Protein AF-A0A7J6EXS6-F1 (afdb_monomer)

pLDDT: mean 86.5, std 16.0, range [28.73, 98.25]

Foldseek 3Di:
DDDDDDPDPDQQFFPKDKDWDWDADPVRDIDIWIFIKTWHGDDVVQQKTKIFTPDIPQAWARKIKMWTWAADPPDRDIDIDIDMDGDGHPPDDPVNVVVVVVVVRVVVVVVVVVVVVVVVVD

Secondary structure (DSSP, 8-state):
---------S--TT-EEEEEEEEE-TTS-EEEEEEEEEEEEEETTTTEEEEEEEEESS--EEEEEEEEEEEETTTTEEEEEEEEEEEPPTT--HHHHHHHHHHHHHHHHHHHHHHHHHHTT-

Nearest PDB structures (foldseek):
  5gtg-assembly8_H  TM=8.471E-01  e=1.807E-04  Allium cepa
  3cnw-assembly1_A  TM=6.918E-01  e=3.602E-04  Bacillus cereus ATCC 14579
  3f08-assembly1_A  TM=7.097E-01  e=9.875E-04  [Bacillus thuringiensis] serovar konkukian
  3klx-assembly1_B  TM=6.985E-01  e=7.039E-03  Arabidopsis thaliana
  7z1r-assembly1_D000  TM=6.436E-01  e=1.262E-02  Solanum lycopersicum

Organism: Cannabis sativa (NCBI:txid3483)

Radius of gyration: 15.73 Å; Cα contacts (8 Å, |Δi|>4): 177; chains: 1; bounding box: 39×31×40 Å

Solvent-accessible surface area (backbone atoms only — not comparable to full-atom values): 7244 Å² total; per-residue (Å²): 138,90,88,80,91,70,89,69,91,64,68,55,58,66,45,71,49,80,47,73,47,80,45,68,46,98,87,67,54,72,44,79,42,40,36,34,33,30,31,64,43,58,40,79,90,64,44,30,39,31,32,32,56,77,47,57,80,73,46,70,38,80,30,36,37,37,44,32,52,46,76,37,90,73,86,84,42,70,46,79,47,77,49,74,50,62,45,73,28,86,93,61,52,72,65,58,52,49,54,54,51,50,57,48,50,56,53,49,51,54,50,52,54,51,51,52,57,61,61,70,73,112

Sequence (122 aa):
MATTHSMVAGTGRGLTRYCSSTSTSPSGESSVIWAKERLVEMDAAQRRLTYEVLDNNVGFKKWVATFEVVPIVEGGACEIQWSFVGEPPEGWNYESLVTFYDSSLQSISKKIEQALLMTSSV

InterPro domains:
  IPR019587 Polyketide cyclase/dehydrase [PF10604] (26-94)
  IPR023393 START-like domain superfamily [G3DSA:3.30.530.20] (1-121)
  IPR053249 Lachrymatory-factor Synthase [PTHR33789] (8-117)

Mean predicted aligned error: 7.1 Å

Structure (mmCIF, N/CA/C/O backbone):
data_AF-A0A7J6EXS6-F1
#
_entry.id   AF-A0A7J6EXS6-F1
#
loop_
_atom_site.group_PDB
_atom_site.id
_atom_site.type_symbol
_atom_site.label_atom_id
_atom_site.label_alt_id
_atom_site.label_comp_id
_atom_site.label_asym_id
_atom_site.label_entity_id
_atom_site.label_seq_id
_atom_site.pdbx_PDB_ins_code
_atom_site.Cartn_x
_atom_site.Cartn_y
_atom_site.Cartn_z
_atom_site.occupancy
_atom_site.B_iso_or_equiv
_atom_site.auth_seq_id
_atom_site.auth_comp_id
_atom_site.auth_asym_id
_atom_site.auth_atom_id
_atom_site.pdbx_PDB_model_num
ATOM 1 N N . MET A 1 1 ? -7.705 17.056 -7.301 1.00 34.06 1 MET A N 1
ATOM 2 C CA . MET A 1 1 ? -8.569 16.571 -6.205 1.00 34.06 1 MET A CA 1
ATOM 3 C C . MET A 1 1 ? -9.393 15.418 -6.735 1.00 34.06 1 MET A C 1
ATOM 5 O O . MET A 1 1 ? -10.122 15.626 -7.692 1.00 34.06 1 MET A O 1
ATOM 9 N N . ALA A 1 2 ? -9.263 14.228 -6.156 1.00 28.73 2 ALA A N 1
ATOM 10 C CA . ALA A 1 2 ? -10.223 13.150 -6.354 1.00 28.73 2 ALA A CA 1
ATOM 11 C C . ALA A 1 2 ? -10.754 12.800 -4.967 1.00 28.73 2 ALA A C 1
ATOM 13 O O . ALA A 1 2 ? -10.080 12.147 -4.176 1.00 28.73 2 ALA A O 1
ATOM 14 N N . THR A 1 3 ? -11.922 13.346 -4.656 1.00 37.84 3 THR A N 1
ATOM 15 C CA . THR A 1 3 ? -12.638 13.076 -3.417 1.00 37.84 3 THR A CA 1
ATOM 16 C C . THR A 1 3 ? -13.804 12.175 -3.787 1.00 37.84 3 THR A C 1
ATOM 18 O O . THR A 1 3 ? -14.776 12.641 -4.376 1.00 37.84 3 THR A O 1
ATOM 21 N N . THR A 1 4 ? -13.710 10.886 -3.471 1.00 37.09 4 THR A N 1
ATOM 22 C CA . THR A 1 4 ? -14.833 9.953 -3.610 1.00 37.09 4 THR A CA 1
ATOM 23 C C . THR A 1 4 ? -15.233 9.480 -2.220 1.00 37.09 4 THR A C 1
ATOM 25 O O . THR A 1 4 ? -14.532 8.687 -1.601 1.00 37.09 4 THR A O 1
ATOM 28 N N . HIS A 1 5 ? -16.365 9.992 -1.732 1.00 45.78 5 HIS A N 1
ATOM 29 C CA . HIS A 1 5 ? -17.044 9.489 -0.541 1.00 45.78 5 HIS A CA 1
ATOM 30 C C . HIS A 1 5 ? -18.084 8.467 -0.993 1.00 45.78 5 HIS A C 1
ATOM 32 O O . HIS A 1 5 ? -19.221 8.812 -1.300 1.00 45.78 5 HIS A O 1
ATOM 38 N N . SER A 1 6 ? -17.696 7.202 -1.056 1.00 45.53 6 SER A N 1
ATOM 39 C CA . SER A 1 6 ? -18.657 6.105 -1.118 1.00 45.53 6 SER A CA 1
ATOM 40 C C . SER A 1 6 ? -18.304 5.133 -0.008 1.00 45.53 6 SER A C 1
ATOM 42 O O . SER A 1 6 ? -17.351 4.366 -0.136 1.00 45.53 6 SER A O 1
ATOM 44 N N . MET A 1 7 ? -19.053 5.193 1.098 1.00 46.72 7 MET A N 1
ATOM 45 C CA . MET A 1 7 ? -19.052 4.118 2.086 1.00 46.72 7 MET A CA 1
ATOM 46 C C . MET A 1 7 ? -19.674 2.895 1.416 1.00 46.72 7 MET A C 1
ATOM 48 O O . MET A 1 7 ? -20.893 2.795 1.290 1.00 46.72 7 MET A O 1
ATOM 52 N N . VAL A 1 8 ? -18.834 1.994 0.911 1.00 48.34 8 VAL A N 1
ATOM 53 C CA . VAL A 1 8 ? -19.303 0.724 0.358 1.00 48.34 8 VAL A CA 1
ATOM 54 C C . VAL A 1 8 ? -19.605 -0.198 1.533 1.00 48.34 8 VAL A C 1
ATOM 56 O O . VAL A 1 8 ? -18.697 -0.702 2.187 1.00 48.34 8 VAL A O 1
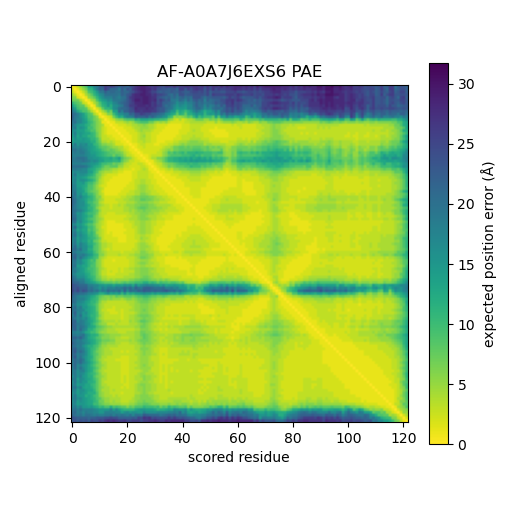ATOM 59 N N . ALA A 1 9 ? -20.891 -0.409 1.812 1.00 45.16 9 ALA A N 1
ATOM 60 C CA . ALA A 1 9 ? -21.342 -1.462 2.713 1.00 45.16 9 ALA A CA 1
ATOM 61 C C . ALA A 1 9 ? -21.104 -2.829 2.037 1.00 45.16 9 ALA A C 1
ATOM 63 O O . ALA A 1 9 ? -21.861 -3.247 1.164 1.00 45.16 9 ALA A O 1
ATOM 64 N N . GLY A 1 10 ? -19.998 -3.486 2.396 1.00 56.16 10 GLY A N 1
ATOM 65 C CA . GLY A 1 10 ? -19.538 -4.785 1.891 1.00 56.16 10 GLY A CA 1
ATOM 66 C C . GLY A 1 10 ? -18.059 -5.006 2.240 1.00 56.16 10 GLY A C 1
ATOM 67 O O . GLY A 1 10 ? -17.392 -4.076 2.679 1.00 56.16 10 GLY A O 1
ATOM 68 N N . THR A 1 11 ? -17.501 -6.207 2.029 1.00 62.09 11 THR A N 1
ATOM 69 C CA . THR A 1 11 ? -16.060 -6.464 2.292 1.00 62.09 11 THR A CA 1
ATOM 70 C C . THR A 1 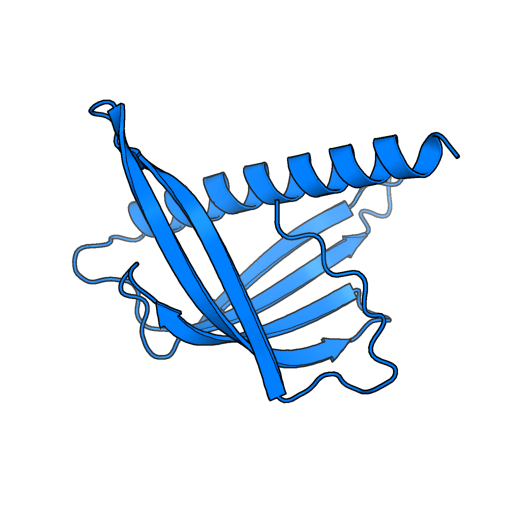11 ? -15.123 -5.655 1.384 1.00 62.09 11 THR A C 1
ATOM 72 O O . THR A 1 11 ? -13.913 -5.660 1.589 1.00 62.09 11 THR A O 1
ATOM 75 N N . GLY A 1 12 ? -15.655 -4.999 0.344 1.00 68.62 12 GLY A N 1
ATOM 76 C CA . GLY A 1 12 ? -14.891 -4.201 -0.619 1.00 68.62 12 GLY A CA 1
ATOM 77 C C . GLY A 1 12 ? -13.926 -5.011 -1.495 1.00 68.62 12 GLY A C 1
ATOM 78 O O . GLY A 1 12 ? -13.250 -4.440 -2.347 1.00 68.62 12 GLY A O 1
ATOM 79 N N . ARG A 1 13 ? -13.852 -6.338 -1.328 1.00 84.94 13 ARG A N 1
ATOM 80 C CA . ARG A 1 13 ? -12.923 -7.194 -2.076 1.00 84.94 13 ARG A CA 1
ATOM 81 C C . ARG A 1 13 ? -13.168 -7.058 -3.577 1.00 84.94 13 ARG A C 1
ATOM 83 O O . ARG A 1 13 ? -14.302 -7.129 -4.041 1.00 84.94 13 ARG A O 1
ATOM 90 N N . GLY A 1 14 ? -12.095 -6.857 -4.332 1.00 90.88 14 GLY A N 1
ATOM 91 C CA . GLY A 1 14 ? -12.134 -6.648 -5.776 1.00 90.88 14 GLY A CA 1
ATOM 92 C C . GLY A 1 14 ? -12.353 -5.197 -6.218 1.00 90.88 14 GLY A C 1
ATOM 93 O O . GLY A 1 14 ? -12.174 -4.911 -7.404 1.00 90.88 14 GLY A O 1
ATOM 94 N N . LEU A 1 15 ? -12.679 -4.267 -5.307 1.00 94.06 15 LEU A N 1
ATOM 95 C CA . LEU A 1 15 ? -12.769 -2.845 -5.649 1.00 94.06 15 LEU A CA 1
ATOM 96 C C . LEU A 1 15 ? -11.436 -2.352 -6.196 1.00 94.06 15 LEU A C 1
ATOM 98 O O . LEU A 1 15 ? -10.379 -2.622 -5.632 1.00 94.06 15 LEU A O 1
ATOM 102 N N . THR A 1 16 ? -11.498 -1.619 -7.300 1.00 95.81 16 THR A N 1
ATOM 103 C CA . THR A 1 16 ? -10.313 -1.078 -7.960 1.00 95.81 16 THR A CA 1
ATOM 104 C C . THR A 1 16 ? -10.275 0.434 -7.794 1.00 95.81 16 THR A C 1
ATOM 106 O O . THR A 1 16 ? -11.294 1.098 -7.977 1.00 95.81 16 THR A O 1
ATOM 109 N N . ARG A 1 17 ? -9.100 0.981 -7.485 1.00 95.06 17 ARG A N 1
ATOM 110 C CA . ARG A 1 17 ? -8.845 2.423 -7.428 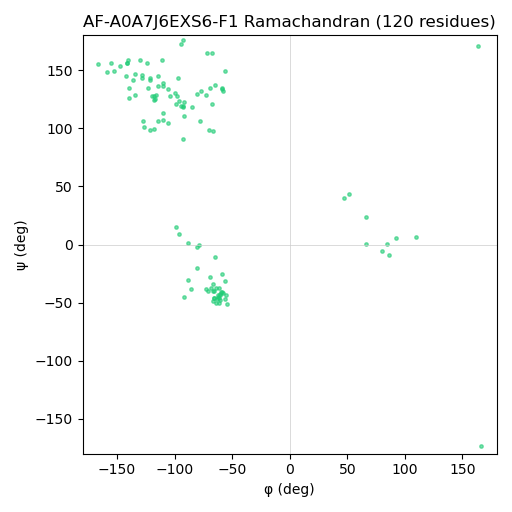1.00 95.06 17 ARG A CA 1
ATOM 111 C C . ARG A 1 17 ? -7.696 2.817 -8.346 1.00 95.06 17 ARG A C 1
ATOM 113 O O . ARG A 1 17 ? -6.835 2.001 -8.666 1.00 95.06 17 ARG A O 1
ATOM 120 N N . TYR A 1 18 ? -7.697 4.080 -8.751 1.00 95.94 18 TYR A N 1
ATOM 121 C CA . TYR A 1 18 ? -6.584 4.717 -9.444 1.00 95.94 18 TYR A CA 1
ATOM 122 C C . TYR A 1 18 ? -5.954 5.741 -8.501 1.00 95.94 18 TYR A C 1
ATOM 124 O O . TYR A 1 18 ? -6.590 6.731 -8.134 1.00 95.94 18 TYR A O 1
ATOM 132 N N . CYS A 1 19 ? -4.723 5.475 -8.084 1.00 93.81 19 CYS A N 1
ATOM 133 C CA . CYS A 1 19 ? -3.926 6.346 -7.235 1.00 93.81 19 CYS A CA 1
ATOM 134 C C . CYS A 1 19 ? -2.947 7.112 -8.116 1.00 93.81 19 CYS A C 1
ATOM 136 O O . CYS A 1 19 ? -2.240 6.501 -8.910 1.00 93.81 19 CYS A O 1
ATOM 138 N N . SER A 1 20 ? -2.870 8.434 -7.970 1.00 94.06 20 SER A N 1
ATOM 139 C CA . SER A 1 20 ? -1.882 9.241 -8.687 1.00 94.06 20 SER A CA 1
ATOM 140 C C . SER A 1 20 ? -1.339 10.371 -7.831 1.00 94.06 20 SER A C 1
ATOM 142 O O . SER A 1 20 ? -2.087 10.993 -7.073 1.00 94.06 20 SER A O 1
ATOM 144 N N . SER A 1 21 ? -0.060 10.678 -8.010 1.00 89.56 21 SER A N 1
ATOM 145 C CA . SER A 1 21 ? 0.605 11.821 -7.392 1.00 89.56 21 SER A CA 1
ATOM 146 C C . SER A 1 21 ? 1.577 12.457 -8.375 1.00 89.56 21 SER A C 1
ATOM 148 O O . SER A 1 21 ? 2.081 11.801 -9.283 1.00 89.56 21 SER A O 1
ATOM 150 N N . THR A 1 22 ? 1.872 13.735 -8.172 1.00 90.50 22 THR A N 1
ATOM 151 C CA . THR A 1 22 ? 3.040 14.358 -8.792 1.00 90.50 22 THR A CA 1
ATOM 152 C C . THR A 1 22 ? 4.280 13.920 -8.018 1.00 90.50 22 THR A C 1
ATOM 154 O O . THR A 1 22 ? 4.277 13.960 -6.786 1.00 90.50 22 THR A O 1
ATOM 157 N N . SER A 1 23 ? 5.311 13.488 -8.735 1.00 85.00 23 SER A N 1
ATOM 158 C CA . SER A 1 23 ? 6.653 13.229 -8.220 1.00 85.00 23 SER A CA 1
ATOM 159 C C . SER A 1 23 ? 7.615 14.224 -8.855 1.00 85.00 23 SER A C 1
ATOM 161 O O . SER A 1 23 ? 7.533 14.477 -10.057 1.00 85.00 23 SER A O 1
ATOM 163 N N . THR A 1 24 ? 8.507 14.801 -8.057 1.00 84.62 24 THR A N 1
ATOM 164 C CA . THR A 1 24 ? 9.478 15.801 -8.511 1.00 84.62 24 THR A CA 1
ATOM 165 C C . THR A 1 24 ? 10.879 15.255 -8.291 1.00 84.62 24 THR A C 1
ATOM 167 O O . THR A 1 24 ? 11.224 14.848 -7.183 1.00 84.62 24 THR A O 1
ATOM 170 N N . SER A 1 25 ? 11.678 15.217 -9.353 1.00 80.44 25 SER A N 1
ATOM 171 C CA . SER A 1 25 ? 13.066 14.774 -9.296 1.00 80.44 25 SER A CA 1
ATOM 172 C C . SER A 1 25 ? 13.950 15.809 -8.581 1.00 80.44 25 SER A C 1
ATOM 174 O O . SER A 1 25 ? 13.575 16.980 -8.465 1.00 80.44 25 SER A O 1
ATOM 176 N N . PRO A 1 26 ? 15.176 15.436 -8.169 1.00 75.38 26 PRO A N 1
ATOM 177 C CA . PRO A 1 26 ? 16.142 16.394 -7.630 1.00 75.38 26 PRO A CA 1
ATOM 178 C C . PRO A 1 26 ? 16.497 17.535 -8.599 1.00 75.38 26 PRO A C 1
ATOM 180 O O . PRO A 1 26 ? 16.874 18.615 -8.156 1.00 75.38 26 PRO A O 1
ATOM 183 N N . SER A 1 27 ? 16.360 17.320 -9.914 1.00 84.31 27 SER A N 1
ATOM 184 C CA . SER A 1 27 ? 16.556 18.356 -10.939 1.00 84.31 27 SER A CA 1
ATOM 185 C C . SER A 1 27 ? 15.359 19.307 -11.088 1.00 84.31 27 SER A C 1
ATOM 187 O O . SER A 1 27 ? 15.415 20.230 -11.898 1.00 84.31 27 SER A O 1
ATOM 189 N N . GLY A 1 28 ? 14.285 19.104 -10.316 1.00 84.88 28 GLY A N 1
ATOM 190 C CA . GLY A 1 28 ? 13.066 19.914 -10.345 1.00 84.88 28 GLY A CA 1
ATOM 191 C C . GLY A 1 28 ? 12.063 19.504 -11.425 1.00 84.88 28 GLY A C 1
ATOM 192 O O . GLY A 1 28 ? 10.994 20.107 -11.533 1.00 84.88 28 GLY A O 1
ATOM 193 N N . GLU A 1 29 ? 12.364 18.471 -12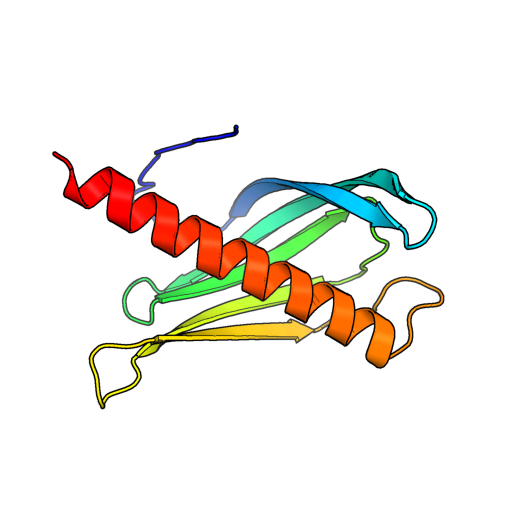.211 1.00 89.25 29 GLU A N 1
ATOM 194 C CA . GLU A 1 29 ? 11.443 17.954 -13.217 1.00 89.25 29 GLU A CA 1
ATOM 195 C C . GLU A 1 29 ? 10.301 17.196 -12.537 1.00 89.25 29 GLU A C 1
ATOM 197 O O . GLU A 1 29 ? 10.520 16.333 -11.687 1.00 89.25 29 GLU A O 1
ATOM 202 N N . SER A 1 30 ? 9.063 17.536 -12.891 1.00 91.12 30 SER A N 1
ATOM 203 C CA . SER A 1 30 ? 7.874 16.921 -12.303 1.00 91.12 30 SER A CA 1
ATOM 204 C C . SER A 1 30 ? 7.217 15.963 -13.284 1.00 91.12 30 SER A C 1
ATOM 206 O O . SER A 1 30 ? 6.974 16.305 -14.439 1.00 91.12 30 SER A O 1
ATOM 208 N N . SER A 1 31 ? 6.873 14.778 -12.799 1.00 91.44 31 SER A N 1
ATOM 209 C CA . SER A 1 31 ? 6.149 13.750 -13.541 1.00 91.44 31 SER A CA 1
ATOM 210 C C . SER A 1 31 ? 4.959 13.251 -12.727 1.00 91.44 31 SER A C 1
ATOM 212 O O . SER A 1 31 ? 4.903 13.412 -11.507 1.00 91.44 31 SER A O 1
ATOM 214 N N . VAL A 1 32 ? 3.968 12.663 -13.395 1.00 93.69 32 VAL A N 1
ATOM 215 C CA . VAL A 1 32 ? 2.848 12.011 -12.710 1.00 93.69 32 VAL A CA 1
ATOM 216 C C . VAL A 1 32 ? 3.189 10.543 -12.526 1.00 93.69 32 VAL A C 1
ATOM 218 O O . VAL A 1 32 ? 3.405 9.831 -13.505 1.00 93.69 32 VAL A O 1
ATOM 221 N N . ILE A 1 33 ? 3.184 10.085 -11.280 1.00 93.94 33 ILE A N 1
ATOM 222 C CA . ILE A 1 33 ? 3.217 8.665 -10.937 1.00 93.94 33 ILE A CA 1
ATOM 223 C C . ILE A 1 33 ? 1.797 8.177 -10.669 1.00 93.94 33 ILE A C 1
ATOM 225 O O . ILE A 1 33 ? 0.978 8.907 -10.102 1.00 93.94 33 ILE A O 1
ATOM 229 N N . TRP A 1 34 ? 1.494 6.950 -11.074 1.00 96.12 34 TRP A N 1
ATOM 230 C CA . TRP A 1 34 ? 0.195 6.338 -10.851 1.00 96.12 34 TRP A CA 1
ATOM 231 C C . TRP A 1 34 ? 0.274 4.828 -10.659 1.00 96.12 34 TRP A C 1
ATOM 233 O O . TRP A 1 34 ? 1.164 4.155 -11.179 1.00 96.12 34 TRP A O 1
ATOM 243 N N . ALA A 1 35 ? -0.709 4.307 -9.931 1.00 97.19 35 ALA A N 1
ATOM 244 C CA . ALA A 1 35 ? -0.951 2.887 -9.750 1.00 97.19 35 ALA A CA 1
ATOM 245 C C . ALA A 1 35 ? -2.456 2.600 -9.793 1.00 97.19 35 ALA A C 1
ATOM 247 O O . ALA A 1 35 ? -3.269 3.291 -9.173 1.00 97.19 35 ALA A O 1
ATOM 248 N N . LYS A 1 36 ? -2.831 1.558 -10.529 1.00 97.94 36 LYS A N 1
ATOM 249 C CA . LYS A 1 36 ? -4.147 0.935 -10.475 1.00 97.94 36 LYS A CA 1
ATOM 250 C C . LYS A 1 36 ? -4.077 -0.201 -9.469 1.00 97.94 36 LYS A C 1
ATOM 252 O O . LYS A 1 36 ? -3.335 -1.158 -9.661 1.00 97.94 36 LYS A O 1
ATOM 257 N N . GLU A 1 37 ? -4.864 -0.105 -8.414 1.00 97.62 37 GLU A N 1
ATOM 258 C CA . GLU A 1 37 ? -4.792 -1.012 -7.271 1.00 97.62 37 GLU A CA 1
ATOM 259 C C . GLU A 1 37 ? -6.132 -1.700 -7.061 1.00 97.62 37 GLU A C 1
ATOM 261 O O . GLU A 1 37 ? -7.179 -1.074 -7.233 1.00 97.62 37 GLU A O 1
ATOM 266 N N . ARG A 1 38 ? -6.112 -2.971 -6.664 1.00 96.88 38 ARG A N 1
ATOM 267 C CA . ARG A 1 38 ? -7.305 -3.741 -6.309 1.00 96.88 38 ARG A CA 1
ATOM 268 C C . ARG A 1 38 ? -7.268 -4.131 -4.843 1.00 96.88 38 ARG A C 1
ATOM 270 O O . ARG A 1 38 ? -6.298 -4.719 -4.382 1.00 96.88 38 ARG A O 1
ATOM 277 N N . LEU A 1 39 ? -8.347 -3.837 -4.129 1.00 96.94 39 LEU A N 1
ATOM 278 C CA . LEU A 1 39 ? -8.534 -4.219 -2.737 1.00 96.94 39 LEU A CA 1
ATOM 279 C C . LEU A 1 39 ? -8.667 -5.746 -2.634 1.00 96.94 39 LEU A C 1
ATOM 281 O O . LEU A 1 39 ? -9.561 -6.345 -3.235 1.00 96.94 39 LEU A O 1
ATOM 285 N N . VAL A 1 40 ? -7.774 -6.372 -1.875 1.00 96.19 40 VAL A N 1
ATOM 286 C CA . VAL A 1 40 ? -7.739 -7.819 -1.619 1.00 96.19 40 VAL A CA 1
ATOM 287 C C . VAL A 1 40 ? -8.537 -8.151 -0.363 1.00 96.19 40 VAL A C 1
ATOM 289 O O . VAL A 1 40 ? -9.346 -9.083 -0.381 1.00 96.19 40 VAL A O 1
ATOM 292 N N . GLU A 1 41 ? -8.337 -7.372 0.699 1.00 94.69 41 GLU A N 1
ATOM 293 C CA . GLU A 1 41 ? -8.966 -7.544 2.007 1.00 94.69 41 GLU A CA 1
ATOM 294 C C . GLU A 1 41 ? -9.067 -6.201 2.739 1.00 94.69 41 GLU A C 1
ATOM 296 O O . GLU A 1 41 ? -8.230 -5.317 2.554 1.00 94.69 41 GLU A O 1
ATOM 301 N N . MET A 1 42 ? -10.097 -6.053 3.571 1.00 93.69 42 MET A N 1
ATOM 302 C CA . MET A 1 42 ? -10.269 -4.911 4.459 1.00 93.69 42 MET A CA 1
ATOM 303 C C . MET A 1 42 ? -10.798 -5.393 5.807 1.00 93.69 42 MET A C 1
ATOM 305 O O . MET A 1 42 ? -11.837 -6.051 5.869 1.00 93.69 42 MET A O 1
ATOM 309 N N . ASP A 1 43 ? -10.099 -5.020 6.871 1.00 93.31 43 ASP A N 1
ATOM 310 C CA . ASP A 1 43 ? -10.501 -5.225 8.25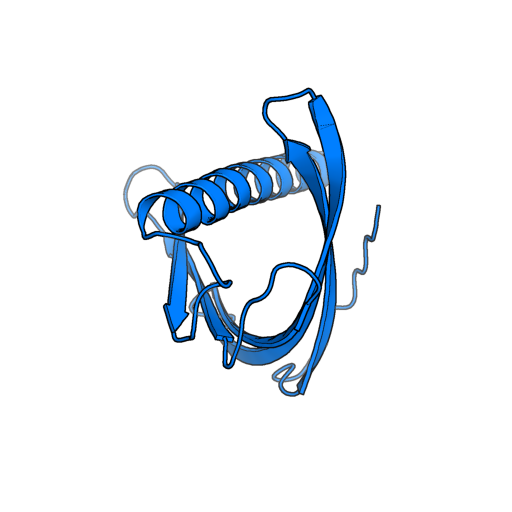5 1.00 93.31 43 ASP A CA 1
ATOM 311 C C . ASP A 1 43 ? -10.660 -3.852 8.916 1.00 93.31 43 ASP A C 1
ATOM 313 O O . ASP A 1 43 ? -9.695 -3.200 9.319 1.00 93.31 43 ASP A O 1
ATOM 317 N N . ALA A 1 44 ? -11.907 -3.390 9.004 1.00 90.38 44 ALA A N 1
ATOM 318 C CA . ALA A 1 44 ? -12.218 -2.095 9.599 1.00 90.38 44 ALA A CA 1
ATOM 319 C C . ALA A 1 44 ? -11.979 -2.067 11.119 1.00 90.38 44 ALA A C 1
ATOM 321 O O . ALA A 1 44 ? -11.674 -1.004 11.658 1.00 90.38 44 ALA A O 1
ATOM 322 N N . ALA A 1 45 ? -12.091 -3.210 11.808 1.00 90.38 45 ALA A N 1
ATOM 323 C CA . ALA A 1 45 ? -11.867 -3.286 13.250 1.00 90.38 45 ALA A CA 1
ATOM 324 C C . ALA A 1 45 ? -10.380 -3.110 13.577 1.00 90.38 45 ALA A C 1
ATOM 326 O O . ALA A 1 45 ? -10.034 -2.382 14.506 1.00 90.38 45 ALA A O 1
ATOM 327 N N . GLN A 1 46 ? -9.510 -3.714 12.765 1.00 91.50 46 GLN A N 1
ATOM 328 C CA . GLN A 1 46 ? -8.055 -3.587 12.883 1.00 91.50 46 GLN A CA 1
ATOM 329 C C . GLN A 1 46 ? -7.487 -2.395 12.094 1.00 91.50 46 GLN A C 1
ATOM 331 O O . GLN A 1 46 ? -6.285 -2.167 12.114 1.00 91.50 46 GLN A O 1
ATOM 336 N N . ARG A 1 47 ? -8.340 -1.602 11.423 1.00 93.56 47 ARG A N 1
ATOM 337 C CA . ARG A 1 47 ? -7.948 -0.454 10.579 1.00 93.56 47 ARG A CA 1
ATOM 338 C C . ARG A 1 47 ? -6.879 -0.834 9.551 1.00 93.56 47 ARG A C 1
ATOM 340 O O . ARG A 1 47 ? -5.922 -0.091 9.328 1.00 93.56 47 ARG A O 1
ATOM 347 N N . ARG A 1 48 ? -7.066 -1.995 8.926 1.00 95.50 48 ARG A N 1
ATOM 348 C CA . ARG A 1 48 ? -6.129 -2.588 7.977 1.00 95.50 48 ARG A CA 1
ATOM 349 C C . ARG A 1 48 ? -6.784 -2.809 6.624 1.00 95.50 48 ARG A C 1
ATOM 351 O O . ARG A 1 48 ? -7.938 -3.223 6.526 1.00 95.50 48 ARG A O 1
ATOM 358 N N . LEU A 1 49 ? -6.020 -2.576 5.569 1.00 95.19 49 LEU A N 1
ATOM 359 C CA . LEU A 1 49 ? -6.375 -2.957 4.210 1.00 95.19 49 LEU A CA 1
ATOM 360 C C . LEU A 1 49 ? -5.184 -3.613 3.519 1.00 95.19 49 LEU A C 1
ATOM 362 O O . LEU A 1 49 ? -4.038 -3.232 3.749 1.00 95.19 49 LEU A O 1
ATOM 366 N N . THR A 1 50 ? -5.464 -4.571 2.645 1.00 97.38 50 THR A N 1
ATOM 367 C CA . THR A 1 50 ? -4.476 -5.212 1.775 1.00 97.38 50 THR A CA 1
ATOM 368 C C . THR A 1 50 ? -4.926 -5.051 0.337 1.00 97.38 50 THR A C 1
ATOM 370 O O . THR A 1 50 ? -6.095 -5.265 0.021 1.00 97.38 50 THR A O 1
ATOM 373 N N . TYR A 1 51 ? -4.013 -4.676 -0.548 1.00 97.62 51 TYR A N 1
ATOM 374 C CA . TYR A 1 51 ? -4.291 -4.467 -1.963 1.00 97.62 51 TYR A CA 1
ATOM 375 C C . TYR A 1 51 ? -3.148 -4.978 -2.827 1.00 97.62 51 TYR A C 1
ATOM 377 O O . TYR A 1 51 ? -2.012 -5.109 -2.382 1.00 97.62 51 TYR A O 1
ATOM 38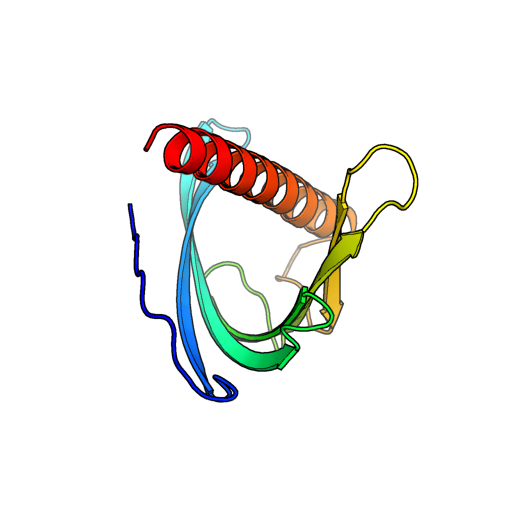5 N N . GLU A 1 52 ? -3.459 -5.239 -4.087 1.00 97.75 52 GLU A N 1
ATOM 386 C CA . GLU A 1 52 ? -2.479 -5.586 -5.107 1.00 97.75 52 GLU A CA 1
ATOM 387 C C . GLU A 1 52 ? -2.414 -4.498 -6.178 1.00 97.75 52 GLU A C 1
ATOM 389 O O . GLU A 1 52 ? -3.427 -3.882 -6.527 1.00 97.75 52 GLU A O 1
ATOM 394 N N . VAL A 1 53 ? -1.220 -4.263 -6.711 1.00 97.81 53 VAL A N 1
ATOM 395 C CA . VAL A 1 53 ? -1.008 -3.362 -7.845 1.00 97.81 53 VAL A CA 1
ATOM 396 C C . VAL A 1 53 ? -1.261 -4.144 -9.131 1.00 97.81 53 VAL A C 1
ATOM 398 O O . VAL A 1 53 ? -0.576 -5.122 -9.421 1.00 97.81 53 VAL A O 1
ATOM 401 N N . LEU A 1 54 ? -2.250 -3.703 -9.905 1.00 97.62 54 LEU A N 1
ATOM 402 C CA . LEU A 1 54 ? -2.623 -4.304 -11.187 1.00 97.62 54 LEU A CA 1
ATOM 403 C C . LEU A 1 54 ? -1.807 -3.754 -12.346 1.00 97.62 54 LEU A C 1
ATOM 405 O O . LEU A 1 54 ? -1.494 -4.481 -13.282 1.00 97.62 54 LEU A O 1
ATOM 409 N N . ASP A 1 55 ? -1.542 -2.453 -12.299 1.00 98.25 55 ASP A N 1
ATOM 410 C CA . ASP A 1 55 ? -0.842 -1.712 -13.338 1.00 98.25 55 ASP A CA 1
ATOM 411 C C . ASP A 1 55 ? -0.274 -0.428 -12.729 1.00 98.25 55 ASP A C 1
ATOM 413 O O . ASP A 1 55 ? -0.849 0.101 -11.776 1.00 98.25 55 ASP A O 1
ATOM 417 N N . ASN A 1 56 ? 0.861 0.057 -13.220 1.00 97.56 56 ASN A N 1
ATOM 418 C CA . ASN A 1 56 ? 1.504 1.275 -12.727 1.00 97.56 56 ASN A CA 1
ATOM 419 C C . ASN A 1 56 ? 2.596 1.753 -13.691 1.00 97.56 56 ASN A C 1
ATOM 421 O O . ASN A 1 56 ? 3.206 0.948 -14.390 1.00 97.56 56 ASN A O 1
ATOM 425 N N . ASN A 1 57 ? 2.912 3.050 -13.663 1.00 96.31 57 ASN A N 1
ATOM 426 C CA . ASN A 1 57 ? 4.055 3.602 -14.404 1.00 96.31 57 ASN A CA 1
ATOM 427 C C . ASN A 1 57 ? 5.335 3.751 -13.563 1.00 96.31 57 ASN A C 1
ATOM 429 O O . ASN A 1 57 ? 6.291 4.368 -14.025 1.00 96.31 57 ASN A O 1
ATOM 433 N N . VAL A 1 58 ? 5.354 3.213 -12.340 1.00 94.25 58 VAL A N 1
ATOM 434 C CA . VAL A 1 58 ? 6.517 3.268 -11.438 1.00 94.25 58 VAL A CA 1
ATOM 435 C C . VAL A 1 58 ? 7.461 2.083 -11.672 1.00 94.25 58 VAL A C 1
ATOM 437 O O . VAL A 1 58 ? 8.667 2.221 -11.517 1.00 94.25 58 VAL A O 1
ATOM 440 N N . GLY A 1 59 ? 6.924 0.932 -12.089 1.00 96.50 59 GLY A N 1
ATOM 441 C CA . GLY A 1 59 ? 7.663 -0.293 -12.401 1.00 96.50 59 GLY A CA 1
ATOM 442 C C . GLY A 1 59 ? 7.476 -1.448 -11.410 1.00 96.50 59 GLY A C 1
ATOM 443 O O . GLY A 1 59 ? 8.152 -2.464 -11.559 1.00 96.50 59 GLY A O 1
ATOM 444 N N . PHE A 1 60 ? 6.576 -1.341 -10.426 1.00 95.81 60 PHE A N 1
ATOM 445 C CA . PHE A 1 60 ? 6.302 -2.425 -9.471 1.00 95.81 60 PHE A CA 1
ATOM 446 C C . PHE A 1 60 ? 5.690 -3.649 -10.165 1.00 95.81 60 PHE A C 1
ATOM 448 O O . PHE A 1 60 ? 4.773 -3.502 -10.979 1.00 95.81 60 PHE A O 1
ATOM 455 N N . LYS A 1 61 ? 6.139 -4.861 -9.807 1.00 95.56 61 LYS A N 1
ATOM 456 C CA . LYS A 1 61 ? 5.605 -6.128 -10.346 1.00 95.56 61 LYS A CA 1
ATOM 457 C C . LYS A 1 61 ? 5.221 -7.087 -9.219 1.00 95.56 61 LYS A C 1
ATOM 459 O O . LYS A 1 61 ? 5.901 -7.158 -8.198 1.00 95.56 61 LYS A O 1
ATOM 464 N N . LYS A 1 62 ? 4.129 -7.842 -9.416 1.00 95.00 62 LYS A N 1
ATOM 465 C CA . LYS A 1 62 ? 3.574 -8.804 -8.433 1.00 95.00 62 LYS A CA 1
ATOM 466 C C . LYS A 1 62 ? 3.464 -8.206 -7.021 1.00 95.00 62 LYS A C 1
ATOM 468 O O . LYS A 1 62 ? 3.811 -8.852 -6.038 1.00 95.00 62 LYS A O 1
ATOM 473 N N . TRP A 1 63 ? 3.048 -6.945 -6.945 1.00 97.62 63 TRP A N 1
ATOM 474 C CA . TRP A 1 63 ? 3.133 -6.159 -5.724 1.00 97.62 63 TRP A CA 1
ATOM 475 C C . TRP A 1 63 ? 1.842 -6.255 -4.923 1.00 97.62 63 TRP A C 1
ATOM 477 O O . TRP A 1 63 ? 0.784 -5.846 -5.402 1.00 97.62 63 TRP A O 1
ATOM 487 N N . VAL A 1 64 ? 1.941 -6.766 -3.701 1.00 98.00 64 VAL A N 1
ATOM 488 C CA . VAL A 1 64 ? 0.857 -6.798 -2.719 1.00 98.00 64 VAL A CA 1
ATOM 489 C C . VAL A 1 64 ? 1.315 -6.020 -1.501 1.00 98.00 64 VAL A C 1
ATOM 491 O O . VAL A 1 64 ? 2.393 -6.279 -0.972 1.00 98.00 64 VAL A O 1
ATOM 494 N N . ALA A 1 65 ? 0.508 -5.067 -1.058 1.00 97.25 65 ALA A N 1
ATOM 495 C CA . ALA A 1 65 ? 0.828 -4.227 0.079 1.00 97.25 65 ALA A CA 1
ATOM 496 C C . ALA A 1 65 ? -0.304 -4.211 1.099 1.00 97.25 65 ALA A C 1
ATOM 498 O O . ALA A 1 65 ? -1.485 -4.256 0.754 1.00 97.25 65 ALA A O 1
ATOM 499 N N . THR A 1 66 ? 0.085 -4.110 2.362 1.00 97.69 66 THR A N 1
ATOM 500 C CA . THR A 1 66 ? -0.806 -4.005 3.509 1.00 97.69 66 THR A CA 1
ATOM 501 C C . THR A 1 66 ? -0.548 -2.678 4.200 1.00 97.69 66 THR A C 1
ATOM 503 O O . THR A 1 66 ? 0.594 -2.344 4.514 1.00 97.69 66 THR A O 1
ATOM 506 N N . PHE A 1 67 ? -1.617 -1.922 4.413 1.00 95.81 67 PHE A N 1
ATOM 507 C CA . PHE A 1 67 ? -1.618 -0.633 5.085 1.00 95.81 67 PHE A CA 1
ATOM 508 C C . PHE A 1 67 ? -2.462 -0.751 6.352 1.00 95.81 67 PHE A C 1
ATOM 510 O O . PHE A 1 67 ? -3.623 -1.161 6.280 1.00 95.81 67 PHE A O 1
ATOM 517 N N . GLU A 1 68 ? -1.891 -0.401 7.497 1.00 95.75 68 GLU A N 1
ATOM 518 C CA . GLU A 1 68 ? -2.508 -0.558 8.812 1.00 95.75 68 GLU A CA 1
ATOM 519 C C . GLU A 1 68 ? -2.288 0.689 9.667 1.00 95.75 68 GLU A C 1
ATOM 521 O O . GLU A 1 68 ? -1.224 1.307 9.621 1.00 95.75 68 GLU A O 1
ATOM 526 N N . VAL A 1 69 ? -3.305 1.065 10.442 1.00 94.06 69 VAL A N 1
ATOM 527 C CA . VAL A 1 69 ? -3.216 2.156 11.419 1.00 94.06 69 VAL A CA 1
ATOM 528 C C . VAL A 1 69 ? -3.253 1.564 12.821 1.00 94.06 69 VAL A C 1
ATOM 530 O O . VAL A 1 69 ? -4.308 1.142 13.297 1.00 94.06 69 VAL A O 1
ATOM 533 N N . VAL A 1 70 ? -2.105 1.571 13.490 1.00 93.94 70 VAL A N 1
ATOM 534 C CA . VAL A 1 70 ? -1.918 0.972 14.813 1.00 93.94 70 VAL A CA 1
ATOM 535 C C . VAL A 1 70 ? -2.034 2.059 15.887 1.00 93.94 70 VAL A C 1
ATOM 537 O O . VAL A 1 70 ? -1.368 3.092 15.787 1.00 93.94 70 VAL A O 1
ATOM 540 N N . PRO A 1 71 ? -2.881 1.890 16.919 1.00 91.25 71 PRO A N 1
ATOM 541 C CA . PRO A 1 71 ? -2.965 2.853 18.009 1.00 91.25 71 PRO A CA 1
ATOM 542 C C . PRO A 1 71 ? -1.691 2.822 18.860 1.00 91.25 71 PRO A C 1
ATOM 544 O O . PRO A 1 71 ? -1.237 1.755 19.273 1.00 91.25 71 PRO A O 1
ATOM 547 N N . ILE A 1 72 ? -1.162 3.998 19.191 1.00 90.00 72 ILE A N 1
ATOM 548 C CA . ILE A 1 72 ? -0.130 4.142 20.217 1.00 90.00 72 ILE A CA 1
ATOM 549 C C . ILE A 1 72 ? -0.873 4.403 21.527 1.00 90.00 72 ILE A C 1
ATOM 551 O O . ILE A 1 72 ? -1.530 5.432 21.687 1.00 90.00 72 ILE A O 1
ATOM 555 N N . VAL A 1 73 ? -0.830 3.422 22.434 1.00 79.25 73 VAL A N 1
ATOM 556 C CA . VAL A 1 73 ? -1.641 3.394 23.668 1.00 79.25 73 VAL A CA 1
ATOM 557 C C . VAL A 1 73 ? -1.416 4.641 24.530 1.00 79.25 73 VAL A C 1
ATOM 559 O O . VAL A 1 73 ? -2.340 5.122 25.184 1.00 79.25 73 VAL A O 1
ATOM 562 N N . GLU A 1 74 ? -0.213 5.208 24.489 1.00 77.69 74 GLU A N 1
ATOM 563 C CA . GLU A 1 74 ? 0.135 6.427 25.208 1.00 77.69 74 GLU A CA 1
ATOM 564 C C . GLU A 1 74 ? -0.000 7.659 24.298 1.00 77.69 74 GLU A C 1
ATOM 566 O O . GLU A 1 74 ? 0.621 7.749 23.242 1.00 77.69 74 GLU A O 1
ATOM 571 N N . GLY A 1 75 ? -0.815 8.635 24.715 1.00 70.31 75 GLY A N 1
ATOM 572 C CA . GLY A 1 75 ? -0.872 9.959 24.080 1.00 70.31 75 GLY A CA 1
ATOM 573 C C . GLY A 1 75 ? -1.912 10.147 22.971 1.00 70.31 75 GLY A C 1
ATOM 574 O O . GLY A 1 75 ? -1.944 11.216 22.368 1.00 70.31 75 GLY A O 1
ATOM 575 N N . GLY A 1 76 ? -2.778 9.162 22.705 1.00 81.50 76 GLY A N 1
ATOM 576 C CA . GLY A 1 76 ? -3.845 9.303 21.700 1.00 81.50 76 GLY A CA 1
ATOM 577 C C . GLY A 1 76 ? -3.325 9.437 20.264 1.00 81.50 76 GLY A C 1
ATOM 578 O O . GLY A 1 76 ? -4.011 9.994 19.408 1.00 81.50 76 GLY A O 1
ATOM 579 N N . ALA A 1 77 ? -2.111 8.947 20.013 1.00 87.31 77 ALA A N 1
ATOM 580 C CA . ALA A 1 77 ? -1.465 8.949 18.710 1.00 87.31 77 ALA A CA 1
ATOM 581 C C . ALA A 1 77 ? -1.696 7.622 17.967 1.00 87.31 77 ALA A C 1
ATOM 583 O O . ALA A 1 77 ? -2.224 6.646 18.508 1.00 87.31 77 ALA A O 1
ATOM 584 N N . CYS A 1 78 ? -1.286 7.576 16.705 1.00 91.75 78 CYS A N 1
ATOM 585 C CA . CYS A 1 78 ? -1.279 6.352 15.916 1.00 91.75 78 CYS A CA 1
ATOM 586 C C . CYS A 1 78 ? -0.038 6.293 15.031 1.00 91.75 78 CYS A C 1
ATOM 588 O O . CYS A 1 78 ? 0.544 7.323 14.695 1.00 91.75 78 CYS A O 1
ATOM 590 N N . GLU A 1 79 ? 0.342 5.079 14.661 1.00 92.06 79 GLU A N 1
ATOM 591 C CA . GLU A 1 79 ? 1.381 4.793 13.684 1.00 92.06 79 GLU A CA 1
ATOM 592 C C . GLU A 1 79 ? 0.730 4.229 12.420 1.00 92.06 79 GLU A C 1
ATOM 594 O O . GLU A 1 79 ? -0.189 3.410 12.489 1.00 92.06 79 GLU A O 1
ATOM 599 N N . ILE A 1 80 ? 1.218 4.658 11.258 1.00 93.81 80 ILE A N 1
ATOM 600 C CA . ILE A 1 80 ? 0.882 4.027 9.985 1.00 93.81 80 ILE A CA 1
ATOM 601 C C . ILE A 1 80 ? 1.972 3.010 9.668 1.00 93.81 80 ILE A C 1
ATOM 603 O O . ILE A 1 80 ? 3.126 3.383 9.460 1.00 93.81 80 ILE A O 1
ATOM 607 N N . GLN A 1 81 ? 1.591 1.742 9.562 1.00 95.19 81 GLN A N 1
ATOM 608 C CA . GLN A 1 81 ? 2.469 0.675 9.105 1.00 95.19 81 GLN A CA 1
ATOM 609 C C . GLN A 1 81 ? 2.110 0.300 7.670 1.00 95.19 81 GLN A C 1
ATOM 611 O O . GLN A 1 81 ? 0.954 0.021 7.346 1.00 95.19 81 GLN A O 1
ATOM 616 N N . TRP A 1 82 ? 3.114 0.298 6.792 1.00 95.94 82 TRP A N 1
ATOM 617 C CA . TRP A 1 82 ? 2.950 -0.060 5.388 1.00 95.94 82 TRP A CA 1
ATOM 618 C C . TRP A 1 82 ? 3.969 -1.130 5.012 1.00 95.94 82 TRP A C 1
ATOM 620 O O . TRP A 1 82 ? 5.163 -0.867 4.894 1.00 95.94 82 TRP A O 1
ATOM 630 N N . SER A 1 83 ? 3.481 -2.355 4.845 1.00 95.75 83 SER A N 1
ATOM 631 C CA . SER A 1 83 ? 4.279 -3.521 4.467 1.00 95.75 83 SER A CA 1
ATOM 632 C C . SER A 1 83 ? 3.935 -3.979 3.056 1.00 95.75 83 SER A C 1
ATOM 634 O O . SER A 1 83 ? 2.870 -3.658 2.522 1.00 95.75 83 SER A O 1
ATOM 636 N N . PHE A 1 84 ? 4.849 -4.712 2.427 1.00 95.12 84 PHE A N 1
ATOM 637 C CA . PHE A 1 84 ? 4.688 -5.151 1.048 1.00 95.12 84 PHE A CA 1
ATOM 638 C C . PHE A 1 84 ? 5.483 -6.416 0.734 1.00 95.12 84 PHE A C 1
ATOM 640 O O . PHE A 1 84 ? 6.494 -6.719 1.365 1.00 95.12 84 PHE A O 1
ATOM 647 N N . VAL A 1 85 ? 5.022 -7.130 -0.289 1.00 96.19 85 VAL A N 1
ATOM 648 C CA . VAL A 1 85 ? 5.705 -8.253 -0.929 1.00 96.19 85 VAL A CA 1
ATOM 649 C C . VAL A 1 85 ? 5.601 -8.052 -2.437 1.00 96.19 85 VAL A C 1
ATOM 651 O O . VAL A 1 85 ? 4.509 -7.834 -2.960 1.00 96.19 85 VAL A O 1
ATOM 654 N N . GLY A 1 86 ? 6.727 -8.123 -3.143 1.00 94.50 86 GLY A N 1
ATOM 655 C CA . GLY A 1 86 ? 6.751 -7.987 -4.594 1.00 94.50 86 GLY A CA 1
ATOM 656 C C . GLY A 1 86 ? 8.148 -7.761 -5.151 1.00 94.50 86 GLY A C 1
ATOM 657 O O . GLY A 1 86 ? 9.146 -7.825 -4.434 1.00 94.50 86 GLY A O 1
ATOM 658 N N . GLU A 1 87 ? 8.202 -7.496 -6.451 1.00 94.38 87 GLU A N 1
ATOM 659 C CA . GLU A 1 87 ? 9.426 -7.163 -7.174 1.00 94.38 87 GLU A CA 1
ATOM 660 C C . GLU A 1 87 ? 9.497 -5.629 -7.334 1.00 94.38 87 GLU A C 1
ATOM 662 O O . GLU A 1 87 ? 8.566 -5.035 -7.900 1.00 94.38 87 GLU A O 1
ATOM 667 N N . PRO A 1 88 ? 10.552 -4.966 -6.814 1.00 93.31 88 PRO A N 1
ATOM 668 C CA . PRO A 1 88 ? 10.706 -3.519 -6.937 1.00 93.31 88 PRO A CA 1
ATOM 669 C C . PRO A 1 88 ? 10.960 -3.107 -8.399 1.00 93.31 88 PRO A C 1
ATOM 671 O O . PRO A 1 88 ? 11.309 -3.957 -9.226 1.00 93.31 88 PRO A O 1
ATOM 674 N N . PRO A 1 89 ? 10.814 -1.810 -8.732 1.00 94.12 89 PRO A N 1
ATOM 675 C CA . PRO A 1 89 ? 11.139 -1.308 -10.059 1.00 94.12 89 PRO A CA 1
ATOM 676 C C . PRO A 1 89 ? 12.583 -1.613 -10.460 1.00 94.12 89 PRO A C 1
ATOM 678 O O . PRO A 1 89 ? 13.494 -1.662 -9.630 1.00 94.12 89 PRO A O 1
ATOM 681 N N . GLU A 1 90 ? 12.803 -1.799 -11.758 1.00 94.75 90 GLU A N 1
ATOM 682 C CA . GLU A 1 90 ? 14.141 -2.042 -12.289 1.00 94.75 90 GLU A CA 1
ATOM 683 C C . GLU A 1 90 ? 15.083 -0.874 -11.957 1.00 94.75 90 GLU A C 1
ATOM 685 O O . GLU A 1 90 ? 14.723 0.296 -12.076 1.00 94.75 90 GLU A O 1
ATOM 690 N N . GLY A 1 91 ? 16.295 -1.200 -11.503 1.00 93.62 91 GLY A N 1
ATOM 691 C CA . GLY A 1 91 ? 17.302 -0.215 -11.105 1.00 93.62 91 GLY A CA 1
ATOM 692 C C . GLY A 1 91 ? 17.113 0.384 -9.707 1.00 93.62 91 GLY A C 1
ATOM 693 O O . GLY A 1 91 ? 17.995 1.108 -9.250 1.00 93.62 91 GLY A O 1
ATOM 694 N N . TRP A 1 92 ? 16.023 0.075 -8.997 1.00 93.56 92 TRP A N 1
ATOM 695 C CA . TRP A 1 92 ? 15.846 0.537 -7.621 1.00 93.56 92 TRP A CA 1
ATOM 696 C C . TRP A 1 92 ? 16.626 -0.339 -6.646 1.00 93.56 92 TRP A C 1
ATOM 698 O O . TRP A 1 92 ? 16.510 -1.565 -6.641 1.00 93.56 92 TRP A O 1
ATOM 708 N N . ASN A 1 93 ? 17.401 0.308 -5.781 1.00 92.38 93 ASN A N 1
ATOM 709 C CA . ASN A 1 93 ? 18.004 -0.331 -4.617 1.00 92.38 93 ASN A CA 1
ATOM 710 C C . ASN A 1 93 ? 17.093 -0.171 -3.383 1.00 92.38 93 ASN A C 1
ATOM 712 O O . ASN A 1 93 ? 16.059 0.499 -3.428 1.00 92.38 93 ASN A O 1
ATOM 716 N N . TYR A 1 94 ? 17.485 -0.790 -2.267 1.00 90.25 94 TYR A N 1
ATOM 717 C CA . TYR A 1 94 ? 16.738 -0.710 -1.007 1.00 90.25 94 TYR A CA 1
ATOM 718 C C . TYR A 1 94 ? 16.504 0.738 -0.551 1.00 90.25 94 TYR A C 1
ATOM 720 O O . TYR A 1 94 ? 15.394 1.089 -0.169 1.00 90.25 94 TYR A O 1
ATOM 728 N N . GLU A 1 95 ? 17.523 1.592 -0.645 1.00 93.94 95 GLU A N 1
ATOM 729 C CA . GLU A 1 95 ? 17.432 3.001 -0.253 1.00 93.94 95 GLU A CA 1
ATOM 730 C C . GLU A 1 95 ? 16.404 3.764 -1.098 1.00 93.94 95 GLU A C 1
ATOM 732 O O . GLU A 1 95 ? 15.544 4.441 -0.547 1.00 93.94 95 GLU A O 1
ATOM 737 N N . SER A 1 96 ? 16.415 3.570 -2.419 1.00 91.38 96 SER A N 1
ATOM 738 C CA . SER A 1 96 ? 15.451 4.183 -3.346 1.00 91.38 96 SER A CA 1
ATOM 739 C C . SER A 1 96 ? 14.013 3.807 -2.981 1.00 91.38 96 SER A C 1
ATOM 741 O O . SER A 1 96 ? 13.121 4.655 -2.971 1.00 91.38 96 SER A O 1
ATOM 743 N N . LEU A 1 97 ? 13.799 2.534 -2.632 1.00 92.00 97 LEU A N 1
ATOM 744 C CA . LEU A 1 97 ? 12.504 2.028 -2.194 1.00 92.00 97 LEU A CA 1
ATOM 745 C C . LEU A 1 97 ? 12.074 2.659 -0.862 1.00 92.00 97 LEU A C 1
ATOM 747 O O . LEU A 1 97 ? 10.940 3.119 -0.741 1.00 92.00 97 LEU A O 1
ATOM 751 N N . VAL A 1 98 ? 12.983 2.724 0.116 1.00 91.94 98 VAL A N 1
ATOM 752 C CA . VAL A 1 98 ? 12.731 3.351 1.422 1.00 91.94 98 VAL A CA 1
ATOM 753 C C . VAL A 1 98 ? 12.382 4.827 1.257 1.00 91.94 98 VAL A C 1
ATOM 755 O O . VAL A 1 98 ? 11.365 5.262 1.787 1.00 91.94 98 VAL A O 1
ATOM 758 N N . THR A 1 99 ? 13.149 5.590 0.478 1.00 91.81 99 THR A N 1
ATOM 759 C CA . THR A 1 99 ? 12.876 7.013 0.224 1.00 91.81 99 THR A CA 1
ATOM 760 C C . THR A 1 99 ? 11.507 7.227 -0.426 1.00 91.81 99 THR A C 1
ATOM 762 O O . THR A 1 99 ? 10.769 8.145 -0.054 1.00 91.81 99 THR A O 1
ATOM 765 N N . PHE A 1 100 ? 11.126 6.374 -1.380 1.00 90.94 100 PHE A N 1
ATOM 766 C CA . PHE A 1 100 ? 9.815 6.451 -2.022 1.00 90.94 100 PHE A CA 1
ATOM 767 C C . PHE A 1 100 ? 8.664 6.211 -1.034 1.00 90.94 100 PHE A C 1
ATOM 769 O O . PHE A 1 100 ? 7.692 6.972 -1.016 1.00 90.94 100 PHE A O 1
ATOM 776 N N . TYR A 1 101 ? 8.762 5.177 -0.196 1.00 92.00 101 TYR A N 1
ATOM 777 C CA . TYR A 1 101 ? 7.713 4.872 0.777 1.00 92.00 101 TYR A CA 1
ATOM 778 C C . TYR A 1 101 ? 7.671 5.866 1.938 1.00 92.00 101 TYR A C 1
ATOM 780 O O . TYR A 1 101 ? 6.576 6.256 2.335 1.00 92.00 101 TYR A O 1
ATOM 788 N N . ASP A 1 102 ? 8.819 6.335 2.426 1.00 92.75 102 ASP A N 1
ATOM 789 C CA . ASP A 1 102 ? 8.895 7.354 3.479 1.00 92.75 102 ASP A CA 1
ATOM 790 C C . ASP A 1 102 ? 8.243 8.671 3.029 1.00 92.75 102 ASP A C 1
ATOM 792 O O . ASP A 1 102 ? 7.324 9.177 3.676 1.00 92.75 102 ASP A O 1
ATOM 796 N N . SER A 1 103 ? 8.612 9.172 1.845 1.00 90.69 103 SER A N 1
ATOM 797 C CA . SER A 1 103 ? 7.985 10.377 1.281 1.00 90.69 103 SER A CA 1
ATOM 798 C C . SER A 1 103 ? 6.478 10.202 1.043 1.00 90.69 103 SER A C 1
ATOM 800 O O . SER A 1 103 ? 5.686 11.120 1.293 1.00 90.69 103 SER A O 1
ATOM 802 N N . SER A 1 104 ? 6.051 9.008 0.620 1.00 91.31 104 SER A N 1
ATOM 803 C CA . SER A 1 104 ? 4.635 8.673 0.452 1.00 91.31 104 SER A CA 1
ATOM 804 C C . SER A 1 104 ? 3.887 8.662 1.789 1.00 91.31 104 SER A C 1
ATOM 806 O O . SER A 1 104 ? 2.814 9.259 1.884 1.00 91.31 104 SER A O 1
ATOM 808 N N . LEU A 1 105 ? 4.453 8.043 2.831 1.00 93.06 105 LEU A N 1
ATOM 809 C CA . LEU A 1 105 ? 3.880 7.990 4.179 1.00 93.06 105 LEU A CA 1
ATOM 810 C C . LEU A 1 105 ? 3.723 9.384 4.781 1.00 93.06 105 LEU A C 1
ATOM 812 O O . LEU A 1 105 ? 2.641 9.717 5.261 1.00 93.06 105 LEU A O 1
ATOM 816 N N . GLN A 1 106 ? 4.747 10.232 4.676 1.00 91.94 106 GLN A N 1
ATOM 817 C CA . GLN A 1 106 ? 4.676 11.619 5.140 1.00 91.94 106 GLN A CA 1
ATOM 818 C C . GLN A 1 106 ? 3.573 12.402 4.412 1.00 91.94 106 GLN A C 1
ATOM 820 O O . GLN A 1 106 ? 2.795 13.130 5.036 1.00 91.94 106 GLN A O 1
ATOM 825 N N . SER A 1 107 ? 3.452 12.222 3.089 1.00 90.69 107 SER A N 1
ATOM 826 C CA . SER A 1 107 ? 2.384 12.847 2.297 1.00 90.69 107 SER A CA 1
ATOM 827 C C . SER A 1 107 ? 0.994 12.373 2.728 1.00 90.69 107 SER A C 1
ATOM 829 O O . SER A 1 107 ? 0.072 13.185 2.840 1.00 90.69 107 SER A O 1
ATOM 831 N N . ILE A 1 108 ? 0.832 11.069 2.966 1.00 91.06 108 ILE A N 1
ATOM 832 C CA . ILE A 1 108 ? -0.432 10.463 3.395 1.00 91.06 108 ILE A CA 1
ATOM 833 C C . ILE A 1 108 ? -0.808 10.941 4.799 1.00 91.06 108 ILE A C 1
ATOM 83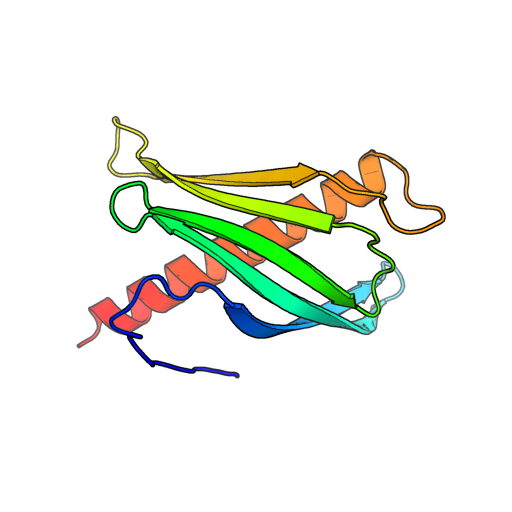5 O O . ILE A 1 108 ? -1.930 11.417 4.968 1.00 91.06 108 ILE A O 1
ATOM 839 N N . SER A 1 109 ? 0.116 10.896 5.766 1.00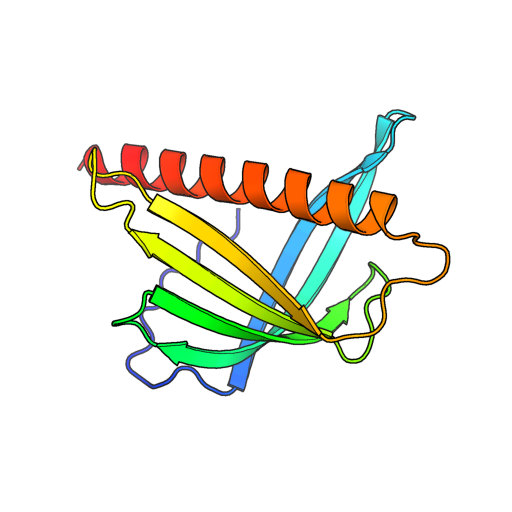 91.44 109 SER A N 1
ATOM 840 C CA . SER A 1 109 ? -0.121 11.357 7.144 1.00 91.44 109 SER A CA 1
ATOM 841 C C . SER A 1 109 ? -0.620 12.797 7.156 1.00 91.44 109 SER A C 1
ATOM 843 O O . SER A 1 109 ? -1.702 13.083 7.665 1.00 91.44 109 SER A O 1
ATOM 845 N N . LYS A 1 110 ? 0.091 13.693 6.459 1.00 91.88 110 LYS A N 1
ATOM 846 C CA . LYS A 1 110 ? -0.288 15.106 6.360 1.00 91.88 110 LYS A CA 1
ATOM 847 C C . LYS A 1 110 ? -1.678 15.302 5.751 1.00 91.88 110 LYS A C 1
ATOM 849 O O . LYS A 1 110 ? -2.438 16.149 6.210 1.00 91.88 110 LYS A O 1
ATOM 854 N N . LYS A 1 111 ? -2.028 14.542 4.709 1.00 91.38 111 LYS A N 1
ATOM 855 C CA . LYS A 1 111 ? -3.355 14.627 4.072 1.00 91.38 111 LYS A CA 1
ATOM 856 C C . LYS A 1 111 ? -4.465 14.114 4.990 1.00 91.38 111 LYS A C 1
ATOM 858 O O . LYS A 1 111 ? -5.545 14.699 4.993 1.00 91.38 111 LYS A O 1
ATOM 863 N N . ILE A 1 112 ? -4.209 13.057 5.762 1.00 90.44 112 ILE A N 1
ATOM 864 C CA . ILE A 1 112 ? -5.152 12.541 6.763 1.00 90.44 112 ILE A CA 1
ATOM 865 C C . ILE A 1 112 ? -5.380 13.595 7.851 1.00 90.44 112 ILE A C 1
ATOM 867 O O . ILE A 1 112 ? -6.526 13.951 8.111 1.00 90.44 112 ILE A O 1
ATOM 871 N N . GLU A 1 113 ? -4.314 14.156 8.422 1.00 90.50 113 GLU A N 1
ATOM 872 C CA . GLU A 1 113 ? -4.397 15.228 9.425 1.00 90.50 113 GLU A CA 1
ATOM 873 C C . GLU A 1 113 ? -5.185 16.437 8.904 1.00 90.50 113 GLU A C 1
ATOM 875 O O . GLU A 1 113 ? -6.098 16.928 9.566 1.00 90.50 113 GLU A O 1
ATOM 880 N N . GLN A 1 114 ? -4.894 16.884 7.679 1.00 92.06 114 GLN A N 1
ATOM 881 C CA . GLN A 1 114 ? -5.625 17.980 7.038 1.00 92.06 114 GLN A CA 1
ATOM 882 C C . GLN A 1 114 ? -7.115 17.666 6.870 1.00 92.06 114 GLN A C 1
ATOM 884 O O . GLN A 1 114 ? -7.953 18.521 7.154 1.00 92.06 114 GLN A O 1
ATOM 889 N N . ALA A 1 115 ? -7.462 16.449 6.442 1.00 91.06 115 ALA A N 1
ATOM 890 C CA . ALA A 1 115 ? -8.853 16.030 6.308 1.00 91.06 115 ALA A CA 1
ATOM 891 C C . ALA A 1 115 ? -9.580 15.996 7.667 1.00 91.06 115 ALA A C 1
ATOM 893 O O . ALA A 1 115 ? -10.741 16.399 7.757 1.00 91.06 115 ALA A O 1
ATOM 894 N N . LEU A 1 116 ? -8.900 15.582 8.740 1.00 86.94 116 LEU A N 1
ATOM 895 C CA . LEU A 1 116 ? -9.450 15.581 10.100 1.00 86.94 116 LEU A CA 1
ATOM 896 C C . LEU A 1 116 ? -9.706 17.003 10.627 1.00 86.94 116 LEU A C 1
ATOM 898 O O . LEU A 1 116 ? -10.750 17.266 11.222 1.00 86.94 116 LEU A O 1
ATOM 902 N N . LEU A 1 117 ? -8.807 17.950 10.351 1.00 87.00 117 LEU A N 1
ATOM 903 C CA . LEU A 1 117 ? -9.006 19.357 10.717 1.00 87.00 117 LEU A CA 1
ATOM 904 C C . LEU A 1 117 ? -10.176 19.988 9.947 1.00 87.00 117 LEU A C 1
ATOM 906 O O . LEU A 1 117 ? -10.987 20.713 10.523 1.00 87.00 117 LEU A O 1
ATOM 910 N N . MET A 1 118 ? -10.309 19.669 8.656 1.00 80.69 118 MET A N 1
ATOM 911 C CA . MET A 1 118 ? -11.419 20.154 7.827 1.00 80.69 118 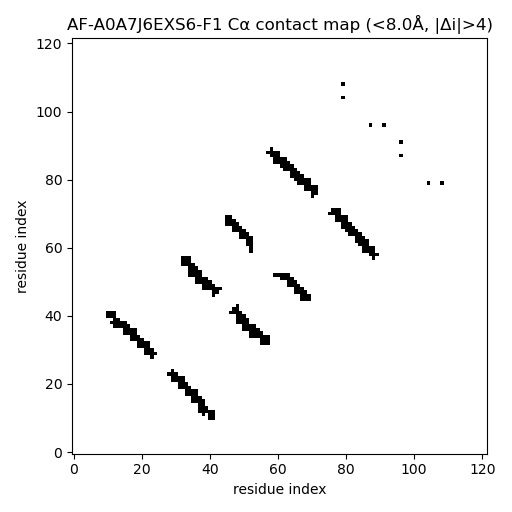MET A CA 1
ATOM 912 C C . MET A 1 118 ? -12.774 19.584 8.263 1.00 80.69 118 MET A C 1
ATOM 914 O O . MET A 1 118 ? -13.781 20.281 8.193 1.00 80.69 118 MET A O 1
ATOM 918 N N . THR A 1 119 ? -12.808 18.339 8.739 1.00 66.56 119 THR A N 1
ATOM 919 C CA . THR A 1 119 ? -14.037 17.686 9.227 1.00 66.56 119 THR A CA 1
ATOM 920 C C . THR A 1 119 ? -14.412 18.081 10.655 1.00 66.56 119 THR A C 1
ATOM 922 O O . THR A 1 119 ? -15.580 17.982 11.010 1.00 66.56 119 THR A O 1
ATOM 925 N N . SER A 1 120 ? -13.468 18.601 11.446 1.00 60.44 120 SER A N 1
ATOM 926 C CA . SER A 1 120 ? -13.725 19.148 12.793 1.00 60.44 120 SER A CA 1
ATOM 927 C C . SER A 1 120 ? -14.293 20.576 12.777 1.00 60.44 120 SER A C 1
ATOM 929 O O . SER A 1 120 ? -14.558 21.148 13.829 1.00 60.44 120 SER A O 1
ATOM 931 N N . SER A 1 121 ? -14.442 21.167 11.587 1.00 52.06 121 SER A N 1
ATOM 932 C CA . SER A 1 121 ? -14.926 22.538 11.376 1.00 52.06 121 SER A CA 1
ATOM 933 C C . SER A 1 121 ? -16.419 22.606 11.001 1.00 52.06 121 SER A C 1
ATOM 935 O O . SER A 1 121 ? -16.864 23.632 10.486 1.00 52.06 121 SER A O 1
ATOM 937 N N . VAL A 1 122 ? -17.172 21.517 11.211 1.00 42.00 122 VAL A N 1
ATOM 938 C CA . VAL A 1 122 ? -18.615 21.389 10.923 1.00 42.00 122 VAL A CA 1
ATOM 939 C C . VAL A 1 122 ? -19.392 21.178 12.213 1.00 42.00 122 VAL A C 1
ATOM 941 O O . VAL A 1 122 ? -18.940 20.349 13.032 1.00 42.00 122 VAL A O 1
#